Protein AF-A0A0J8CBH6-F1 (afdb_monomer)

Sequence (92 aa):
MTADAHRITAVDTHLSMSDHLALSGTTDDRVIEYVDHLHEHFAAPVEIRDGHYAAPLTPGFSATVHAGSVGSLRCPDGAFRAADLAGVEDAV

Secondary structure (DSSP, 8-state):
----------HHHHHHHHHIIIII---TT-------SSGGGBSS---EETTEEPPP-SSS-S--B-HHHHHHH-TTT-HHHHHHHHHHHTT-

Mean predicted aligned error: 6.97 Å

Organism: Streptomyces viridochromogenes (NCBI:txid1938)

pLDDT: mean 84.49, std 16.75, range [31.67, 98.06]

InterPro domains:
  IPR036849 Enolase-like, C-terminal domain superfamily [G3DSA:3.20.20.120] (3-83)
  IPR036849 Enolase-like, C-terminal domain superfamily [SSF51604] (14-78)
  IPR046945 L-rhamnonate dehydratase-like [PTHR13794] (17-80)

Structure (mmCIF, N/CA/C/O backbone):
data_AF-A0A0J8CBH6-F1
#
_entry.id   AF-A0A0J8CBH6-F1
#
loop_
_atom_site.group_PDB
_atom_site.id
_atom_site.type_symbol
_atom_site.label_atom_id
_atom_site.label_alt_id
_atom_site.label_comp_id
_atom_site.label_asym_id
_atom_site.label_entity_id
_atom_site.label_seq_id
_atom_site.pdbx_PDB_ins_code
_atom_site.Cartn_x
_atom_site.Cartn_y
_atom_site.Cartn_z
_atom_site.occupancy
_atom_site.B_iso_or_equiv
_atom_site.auth_seq_id
_atom_site.auth_comp_id
_atom_site.auth_asym_id
_atom_site.auth_atom_id
_atom_site.pdbx_PDB_model_num
ATOM 1 N N . MET A 1 1 ? -14.353 -19.191 -9.002 1.00 34.16 1 MET A N 1
ATOM 2 C CA . MET A 1 1 ? -14.589 -17.829 -8.489 1.00 34.16 1 MET A CA 1
ATOM 3 C C . MET A 1 1 ? -13.314 -17.406 -7.782 1.00 34.16 1 MET A C 1
ATOM 5 O O . MET A 1 1 ? -13.148 -17.669 -6.602 1.00 34.16 1 MET A O 1
ATOM 9 N N . THR A 1 2 ? -12.333 -16.949 -8.555 1.00 31.67 2 THR A N 1
ATOM 10 C CA . THR A 1 2 ? -11.035 -16.482 -8.056 1.00 31.67 2 THR A CA 1
ATOM 11 C C . THR A 1 2 ? -11.251 -15.102 -7.458 1.00 31.67 2 THR A C 1
ATOM 13 O O . THR A 1 2 ? -11.698 -14.210 -8.170 1.00 31.67 2 THR A O 1
ATOM 16 N N . ALA A 1 3 ? -11.028 -14.960 -6.151 1.00 35.66 3 ALA A N 1
ATOM 17 C CA . ALA A 1 3 ? -11.060 -13.667 -5.487 1.00 35.66 3 ALA A CA 1
ATOM 18 C C . ALA A 1 3 ? -9.984 -12.784 -6.125 1.00 35.66 3 ALA A C 1
ATOM 20 O O . ALA A 1 3 ? -8.796 -13.107 -6.056 1.00 35.66 3 ALA A O 1
ATOM 21 N N . ASP A 1 4 ? -10.421 -11.725 -6.797 1.00 37.00 4 ASP A N 1
ATOM 22 C CA . ASP A 1 4 ? -9.540 -10.674 -7.273 1.00 37.00 4 ASP A CA 1
ATOM 23 C C . ASP A 1 4 ? -9.135 -9.871 -6.035 1.00 37.00 4 ASP A C 1
ATOM 25 O O . ASP A 1 4 ?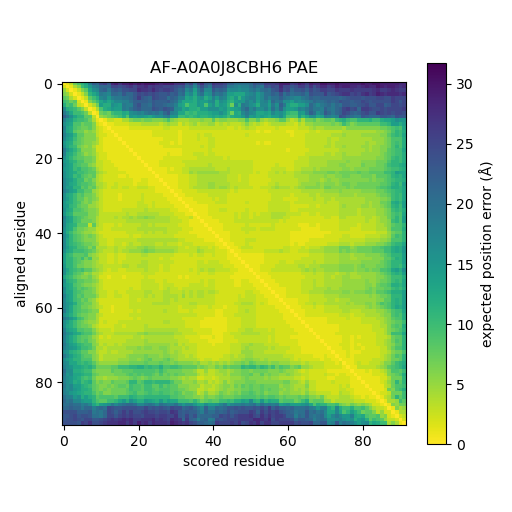 -9.886 -9.052 -5.505 1.00 37.00 4 ASP A O 1
ATOM 29 N N . ALA A 1 5 ? -8.007 -10.262 -5.444 1.00 44.16 5 ALA A N 1
ATOM 30 C CA . ALA A 1 5 ? -7.437 -9.563 -4.310 1.00 44.16 5 ALA A CA 1
ATOM 31 C C . ALA A 1 5 ? -6.851 -8.255 -4.841 1.00 44.16 5 ALA A C 1
ATOM 33 O O . ALA A 1 5 ? -5.686 -8.205 -5.236 1.00 44.16 5 ALA A O 1
ATOM 34 N N . HIS A 1 6 ? -7.688 -7.222 -4.870 1.00 47.38 6 HIS A N 1
ATOM 35 C CA . HIS A 1 6 ? -7.288 -5.852 -5.145 1.00 47.38 6 HIS A CA 1
ATOM 36 C C . HIS A 1 6 ? -6.279 -5.429 -4.067 1.00 47.38 6 HIS A C 1
ATOM 38 O O . HIS A 1 6 ? -6.586 -5.321 -2.876 1.00 47.38 6 HIS A O 1
ATOM 44 N N . ARG A 1 7 ? -5.023 -5.324 -4.486 1.00 49.75 7 ARG A N 1
ATOM 45 C CA . ARG A 1 7 ? -3.820 -5.183 -3.657 1.00 49.75 7 ARG A CA 1
ATOM 46 C C . ARG A 1 7 ? -3.408 -3.720 -3.680 1.00 49.75 7 ARG A C 1
ATOM 48 O O . ARG A 1 7 ? -3.341 -3.244 -4.784 1.00 49.75 7 ARG A O 1
ATOM 55 N N . ILE A 1 8 ? -3.118 -3.041 -2.557 1.00 53.38 8 ILE A N 1
ATOM 56 C CA . ILE A 1 8 ? -2.657 -1.613 -2.479 1.00 53.38 8 ILE A CA 1
ATOM 57 C C . ILE A 1 8 ? -1.241 -1.476 -1.885 1.00 53.38 8 ILE A C 1
ATOM 59 O O . ILE A 1 8 ? -0.711 -2.398 -1.276 1.00 53.38 8 ILE A O 1
ATOM 63 N N . THR A 1 9 ? -0.661 -0.283 -1.946 1.00 51.19 9 THR A N 1
ATOM 64 C CA . THR A 1 9 ? 0.418 0.249 -1.095 1.00 51.19 9 THR A CA 1
ATOM 65 C C . THR A 1 9 ? -0.063 0.508 0.350 1.00 51.19 9 THR A C 1
ATOM 67 O O . THR A 1 9 ? -1.144 1.051 0.544 1.00 51.19 9 THR A O 1
ATOM 70 N N . ALA A 1 10 ? 0.720 0.127 1.374 1.00 64.44 10 ALA A N 1
ATOM 71 C CA . ALA A 1 10 ? 0.205 -0.095 2.743 1.00 64.44 10 ALA A CA 1
ATOM 72 C C . ALA A 1 10 ? 0.522 0.951 3.827 1.00 64.44 10 ALA A C 1
ATOM 74 O O . ALA A 1 10 ? 0.247 0.685 4.998 1.00 64.44 10 ALA A O 1
ATOM 75 N N . VAL A 1 11 ? 1.165 2.080 3.516 1.00 75.94 11 VAL A N 1
ATOM 76 C CA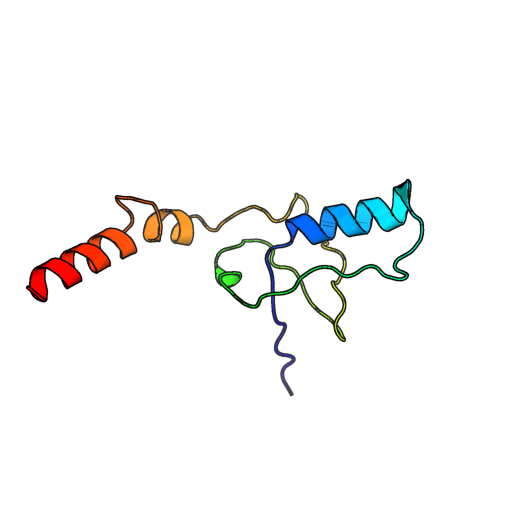 . VAL A 1 11 ? 1.746 2.934 4.576 1.00 75.94 11 VAL A CA 1
ATOM 77 C C . VAL A 1 11 ? 0.669 3.500 5.511 1.00 75.94 11 VAL A C 1
ATOM 79 O O . VAL A 1 11 ? 0.778 3.351 6.729 1.00 75.94 11 VAL A O 1
ATOM 82 N N . ASP A 1 12 ? -0.407 4.061 4.961 1.00 80.50 12 ASP A N 1
ATOM 83 C CA . ASP A 1 12 ? -1.507 4.630 5.754 1.00 80.50 12 ASP A CA 1
ATOM 84 C C . ASP A 1 12 ? -2.261 3.566 6.565 1.00 80.50 12 ASP A C 1
ATOM 86 O O . ASP A 1 12 ? -2.745 3.837 7.666 1.00 80.50 12 ASP A O 1
ATOM 90 N N . THR A 1 13 ? -2.285 2.321 6.077 1.00 89.12 13 THR A N 1
ATOM 91 C CA . THR A 1 13 ? -2.852 1.176 6.798 1.00 89.12 13 THR A CA 1
ATOM 92 C C . THR A 1 13 ? -2.143 0.944 8.131 1.00 89.12 13 THR A C 1
ATOM 94 O O . THR A 1 13 ? -2.810 0.760 9.148 1.00 89.12 13 THR A O 1
ATOM 97 N N . HIS A 1 14 ? -0.806 1.009 8.166 1.00 93.25 14 HIS A N 1
ATOM 98 C CA . HIS A 1 14 ? -0.048 0.863 9.417 1.00 93.25 14 HIS A CA 1
ATOM 99 C C . HIS A 1 14 ? -0.357 1.990 10.409 1.00 93.25 14 HIS A C 1
ATOM 101 O O . HIS A 1 14 ? -0.501 1.733 11.605 1.00 93.25 14 HIS A O 1
ATOM 107 N N . LEU A 1 15 ? -0.492 3.229 9.926 1.00 93.69 15 LEU A N 1
ATOM 108 C CA . LEU A 1 15 ? -0.805 4.381 10.777 1.00 93.69 15 LEU A CA 1
ATOM 109 C C . LEU A 1 15 ? -2.212 4.282 11.369 1.00 93.69 15 LEU A C 1
ATOM 111 O O . LEU A 1 15 ? -2.382 4.482 12.570 1.00 93.69 15 LEU A O 1
ATOM 115 N N . SER A 1 16 ? -3.205 3.915 10.560 1.00 94.00 16 SER A N 1
ATOM 116 C CA . SER A 1 16 ? -4.578 3.734 11.035 1.00 94.00 16 SER A CA 1
ATOM 117 C C . SER A 1 16 ? -4.701 2.566 12.021 1.00 94.00 16 SER A C 1
ATOM 119 O O . SER A 1 16 ? -5.360 2.699 13.052 1.00 94.00 16 SER A O 1
ATOM 121 N N . MET A 1 17 ? -4.010 1.448 11.774 1.00 94.56 17 MET A N 1
ATOM 122 C CA . MET A 1 17 ? -3.971 0.326 12.720 1.00 94.56 17 MET A CA 1
ATOM 123 C C . MET A 1 17 ? -3.281 0.711 14.033 1.00 94.56 17 MET A C 1
ATOM 125 O O . MET A 1 17 ? -3.757 0.338 15.105 1.00 94.56 17 MET A O 1
ATOM 129 N N . SER A 1 18 ? -2.198 1.494 13.976 1.00 95.62 18 SER A N 1
ATOM 130 C CA . SER A 1 18 ? -1.543 2.020 15.178 1.00 95.62 18 SER A CA 1
ATOM 131 C C . SER A 1 18 ? -2.445 2.987 15.950 1.00 95.62 18 SER A C 1
ATOM 133 O O . SER A 1 18 ? -2.468 2.925 17.178 1.00 95.62 18 SER A O 1
ATOM 135 N N . ASP A 1 19 ? -3.180 3.866 15.262 1.00 97.06 19 ASP A N 1
ATOM 136 C CA . ASP A 1 19 ? -4.166 4.757 15.884 1.00 97.06 19 ASP A CA 1
ATOM 137 C C . ASP A 1 19 ? -5.233 3.946 16.619 1.00 97.06 19 ASP A C 1
ATOM 139 O O . ASP A 1 19 ? -5.434 4.146 17.815 1.00 97.06 19 ASP A O 1
ATOM 143 N N . HIS A 1 20 ? -5.844 2.969 15.948 1.00 96.44 20 HIS A N 1
ATOM 144 C CA . HIS A 1 20 ? -6.874 2.131 16.551 1.00 96.44 20 HIS A CA 1
ATOM 145 C C . HIS A 1 20 ? -6.362 1.368 17.782 1.00 96.44 20 HIS A C 1
ATOM 147 O O . HIS A 1 20 ? -7.027 1.350 18.813 1.00 96.44 20 HIS A O 1
ATOM 153 N N . LEU A 1 21 ? -5.174 0.762 17.705 1.00 97.31 21 LEU A N 1
ATOM 154 C CA . LEU A 1 21 ? -4.656 -0.095 18.776 1.00 97.31 21 LEU A CA 1
ATOM 155 C C . LEU A 1 21 ? -4.095 0.674 19.978 1.00 97.31 21 LEU A C 1
ATOM 157 O O . LEU A 1 21 ? -4.183 0.178 21.100 1.00 97.31 21 LEU A O 1
ATOM 161 N N . ALA A 1 22 ? -3.475 1.836 19.757 1.00 98.06 22 ALA A N 1
ATOM 162 C CA . ALA A 1 22 ? -2.678 2.509 20.785 1.00 98.06 22 ALA A CA 1
ATOM 163 C C . ALA A 1 22 ? -3.159 3.919 21.150 1.00 98.06 22 ALA A C 1
ATOM 165 O O . ALA A 1 22 ? -2.700 4.453 22.160 1.00 98.06 22 ALA A O 1
ATOM 166 N N . LEU A 1 23 ? -4.042 4.533 20.354 1.00 97.75 23 LEU A N 1
ATOM 167 C CA . LEU A 1 23 ? -4.458 5.925 20.542 1.00 97.75 23 LEU A CA 1
ATOM 168 C C . LEU A 1 23 ? -5.976 6.067 20.682 1.00 97.75 23 LEU A C 1
ATOM 170 O O . LEU A 1 23 ? -6.462 6.403 21.759 1.00 97.75 23 LEU A O 1
ATOM 174 N N . SER A 1 24 ? -6.723 5.849 19.599 1.00 97.88 24 SER A N 1
ATOM 175 C CA . SER A 1 24 ? -8.150 6.161 19.518 1.00 97.88 24 SER A CA 1
ATOM 176 C C . SER A 1 24 ? -9.051 5.036 20.022 1.00 97.88 24 SER A C 1
ATOM 178 O O . SER A 1 24 ? -10.121 5.319 20.559 1.00 97.88 24 SER A O 1
ATOM 180 N N . GLY A 1 25 ? -8.658 3.768 19.856 1.00 97.81 25 GLY A N 1
ATOM 181 C CA . GLY A 1 25 ? -9.482 2.620 20.252 1.00 97.81 25 GLY A CA 1
ATOM 182 C C . GLY A 1 25 ? -10.726 2.386 19.387 1.00 97.81 25 GLY A C 1
ATOM 183 O O . GLY A 1 25 ? -11.524 1.512 19.716 1.00 97.81 25 GLY A O 1
ATOM 184 N N . THR A 1 26 ? -10.935 3.142 18.302 1.00 96.69 26 THR A N 1
ATOM 185 C CA . THR A 1 26 ? -12.155 3.054 17.478 1.00 96.69 26 THR A CA 1
ATOM 186 C C . THR A 1 26 ? -11.871 3.215 15.983 1.00 96.69 26 THR A C 1
ATOM 188 O O . THR A 1 26 ? -10.841 3.757 15.589 1.00 96.69 26 THR A O 1
ATOM 191 N N . THR A 1 27 ? -12.787 2.712 15.157 1.00 94.94 27 THR A N 1
ATOM 192 C CA . THR A 1 27 ? -12.847 2.956 13.705 1.00 94.94 27 THR A CA 1
ATOM 193 C C . THR A 1 27 ? -14.101 3.743 13.302 1.00 94.94 27 THR A C 1
ATOM 195 O O . THR A 1 27 ? -14.316 3.986 12.119 1.00 94.94 27 THR A O 1
ATOM 198 N N . ASP A 1 28 ? -14.915 4.169 14.275 1.00 97.25 28 ASP A N 1
ATOM 199 C CA . ASP A 1 28 ? -16.135 4.940 14.030 1.00 97.25 28 ASP A CA 1
ATOM 200 C C . ASP A 1 28 ? -15.802 6.279 13.362 1.00 97.25 28 ASP A C 1
ATOM 202 O O . ASP A 1 28 ? -14.864 6.972 13.770 1.00 97.25 28 ASP A O 1
ATOM 206 N N . ASP A 1 29 ? -16.569 6.625 12.325 1.00 96.38 29 ASP A N 1
ATOM 207 C CA . ASP A 1 29 ? -16.394 7.826 11.495 1.00 96.38 29 ASP A CA 1
ATOM 208 C C . ASP A 1 29 ? -14.972 7.993 10.915 1.00 96.38 29 ASP A C 1
ATOM 210 O O . ASP A 1 29 ? -14.501 9.109 10.676 1.00 96.38 29 ASP A O 1
ATOM 214 N N . ARG A 1 30 ? -14.267 6.878 10.674 1.00 93.88 30 ARG A N 1
ATOM 215 C CA . ARG A 1 30 ? -12.907 6.843 10.113 1.00 93.88 30 ARG A CA 1
ATOM 216 C C . ARG A 1 30 ? -12.846 5.914 8.911 1.00 93.88 30 AR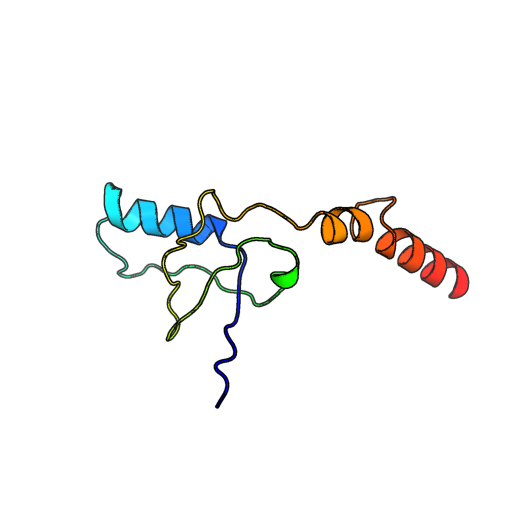G A C 1
ATOM 218 O O . ARG A 1 30 ? -13.342 4.793 8.945 1.00 93.88 30 ARG A O 1
ATOM 225 N N . VAL A 1 31 ? -12.181 6.370 7.857 1.00 92.44 31 VAL A N 1
ATOM 226 C CA . VAL A 1 31 ? -11.955 5.594 6.634 1.00 92.44 31 VAL A CA 1
ATOM 227 C C . VAL A 1 31 ? -10.523 5.789 6.154 1.00 92.44 31 VAL A C 1
ATOM 229 O O . VAL A 1 31 ? -9.940 6.856 6.344 1.00 92.44 31 VAL A O 1
ATOM 232 N N . ILE A 1 32 ? -9.964 4.752 5.537 1.00 91.56 32 ILE A N 1
ATOM 233 C CA . ILE A 1 32 ? -8.681 4.813 4.832 1.00 91.56 32 ILE A CA 1
ATOM 234 C C . ILE A 1 32 ? -9.003 4.865 3.338 1.00 91.56 32 ILE A C 1
ATOM 236 O O . ILE A 1 32 ? -9.840 4.097 2.864 1.00 91.56 32 ILE A O 1
ATOM 240 N N . GLU A 1 33 ? -8.364 5.776 2.610 1.00 89.44 33 GLU A N 1
ATOM 241 C CA . GLU A 1 33 ? -8.541 5.904 1.164 1.00 89.44 33 GLU A CA 1
ATOM 242 C C . GLU A 1 33 ? -7.948 4.704 0.411 1.00 89.44 33 GLU A C 1
ATOM 244 O O . GLU A 1 33 ? -6.828 4.277 0.687 1.00 89.44 33 GLU A O 1
ATOM 249 N N . TYR A 1 34 ? -8.695 4.215 -0.584 1.00 87.81 34 TYR A N 1
ATOM 250 C CA . TYR A 1 34 ? -8.318 3.118 -1.472 1.00 87.81 34 TYR A CA 1
ATOM 251 C C . TYR A 1 34 ? -8.296 3.604 -2.929 1.00 87.81 34 TYR A C 1
ATOM 253 O O . TYR A 1 34 ? -9.277 4.180 -3.401 1.00 87.81 34 TYR A O 1
ATOM 261 N N . VAL A 1 35 ? -7.228 3.294 -3.671 1.00 87.25 35 VAL A N 1
ATOM 262 C CA . VAL A 1 35 ? -7.115 3.508 -5.127 1.00 87.25 35 VAL A CA 1
ATOM 263 C C . VAL A 1 35 ? -6.357 2.326 -5.728 1.00 87.25 35 VAL A C 1
ATOM 265 O O . VAL A 1 35 ? -5.278 2.063 -5.228 1.00 87.25 35 VAL A O 1
ATOM 268 N N . ASP A 1 36 ? -6.873 1.663 -6.779 1.00 88.38 36 ASP A N 1
ATOM 269 C CA . ASP A 1 36 ? -6.288 0.443 -7.398 1.00 88.38 36 ASP A CA 1
ATOM 270 C C . ASP A 1 36 ? -5.240 0.763 -8.487 1.00 88.38 36 ASP A C 1
ATOM 272 O O . ASP A 1 36 ? -5.483 0.569 -9.678 1.00 88.38 36 ASP A O 1
ATOM 276 N N . HIS A 1 37 ? -4.115 1.378 -8.117 1.00 86.50 37 HIS A N 1
ATOM 277 C CA . HIS A 1 37 ? -3.059 1.774 -9.059 1.00 86.50 37 HIS A CA 1
ATOM 278 C C . HIS A 1 37 ? -1.644 1.489 -8.522 1.00 86.50 37 HIS A C 1
ATOM 280 O O . HIS A 1 37 ? -1.293 1.901 -7.418 1.00 86.50 37 HIS A O 1
ATOM 286 N N . LEU A 1 38 ? -0.777 0.914 -9.372 1.00 90.44 38 LEU A N 1
ATOM 287 C CA . LEU A 1 38 ? 0.687 0.782 -9.190 1.00 90.44 38 LEU A CA 1
ATOM 288 C C . LEU A 1 38 ? 1.157 -0.200 -8.105 1.00 90.44 38 LEU A C 1
ATOM 290 O O . LEU A 1 38 ? 2.335 -0.230 -7.733 1.00 90.44 38 LEU A O 1
ATOM 294 N N . HIS A 1 39 ? 0.260 -1.012 -7.576 1.00 87.62 39 HIS A N 1
ATOM 295 C CA . HIS A 1 39 ? 0.532 -1.903 -6.450 1.00 87.62 39 HIS A CA 1
ATOM 296 C C . HIS A 1 39 ? 1.403 -3.093 -6.813 1.00 87.62 39 HIS A C 1
ATOM 298 O O . HIS A 1 39 ? 2.141 -3.605 -5.970 1.00 87.62 39 HIS A O 1
ATOM 304 N N . GLU A 1 40 ? 1.387 -3.477 -8.085 1.00 89.88 40 GLU A N 1
ATOM 305 C CA . GLU A 1 40 ? 2.281 -4.459 -8.682 1.00 89.88 40 GLU A CA 1
ATOM 306 C C . GLU A 1 40 ? 3.763 -4.088 -8.537 1.00 89.88 40 GLU A C 1
ATOM 308 O O . GLU A 1 40 ? 4.632 -4.940 -8.709 1.00 89.88 40 GLU A O 1
ATOM 313 N N . HIS A 1 41 ? 4.077 -2.832 -8.203 1.00 92.56 41 HIS A N 1
ATOM 314 C CA . HIS A 1 41 ? 5.446 -2.378 -8.010 1.00 92.56 41 HIS A CA 1
ATOM 315 C C . HIS A 1 41 ? 5.960 -2.534 -6.572 1.00 92.56 41 HIS A C 1
ATOM 317 O O . HIS A 1 41 ? 7.157 -2.325 -6.362 1.00 92.56 41 HIS A O 1
ATOM 323 N N . PHE A 1 42 ? 5.128 -2.928 -5.602 1.00 92.12 42 PHE A N 1
ATOM 324 C CA . PHE A 1 42 ? 5.513 -3.070 -4.193 1.00 92.12 42 PHE A CA 1
ATOM 325 C C . PHE A 1 42 ? 5.696 -4.531 -3.775 1.00 92.12 42 PHE A C 1
ATOM 327 O O . PHE A 1 42 ? 4.904 -5.404 -4.113 1.00 92.12 42 PHE A O 1
ATOM 334 N N . ALA A 1 43 ? 6.716 -4.789 -2.953 1.00 92.50 43 ALA A N 1
ATOM 335 C CA . ALA A 1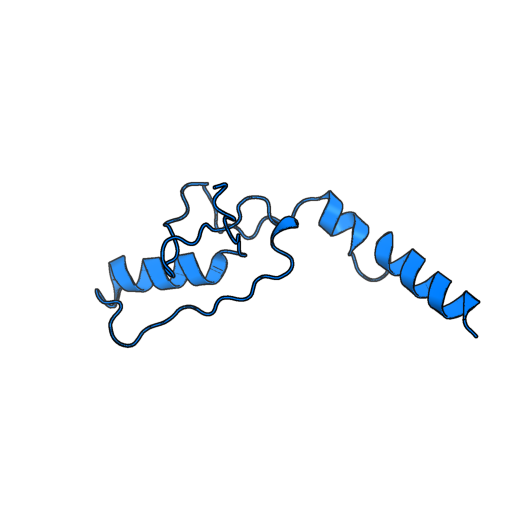 43 ? 7.080 -6.140 -2.523 1.00 92.50 43 ALA A CA 1
ATOM 336 C C . ALA A 1 43 ? 6.104 -6.776 -1.519 1.00 92.50 43 ALA A C 1
ATOM 338 O O . ALA A 1 43 ? 6.096 -7.995 -1.361 1.00 92.50 43 ALA A O 1
ATOM 339 N N . ALA A 1 44 ? 5.311 -5.961 -0.824 1.00 90.31 44 ALA A N 1
ATOM 340 C CA . ALA A 1 44 ? 4.345 -6.407 0.175 1.00 90.31 44 ALA A CA 1
ATOM 341 C C . ALA A 1 44 ? 3.052 -5.586 0.054 1.00 90.31 44 ALA A C 1
ATOM 343 O O . ALA A 1 44 ? 2.823 -4.685 0.867 1.00 90.31 44 ALA A O 1
ATOM 344 N N . PRO A 1 45 ? 2.231 -5.849 -0.976 1.00 85.50 45 PRO A N 1
ATOM 345 C CA . PRO A 1 45 ? 0.968 -5.152 -1.136 1.00 85.50 45 PRO A CA 1
ATOM 346 C C . PRO A 1 45 ? -0.031 -5.556 -0.042 1.00 85.50 45 PRO A C 1
ATOM 348 O O . PRO A 1 45 ? 0.044 -6.659 0.504 1.00 85.50 45 PRO A O 1
ATOM 351 N N . VAL A 1 46 ? -0.981 -4.676 0.267 1.00 82.31 46 VAL A N 1
ATOM 352 C CA . VAL A 1 46 ? -2.091 -4.976 1.183 1.00 82.31 46 VAL A CA 1
ATOM 353 C C . VAL A 1 46 ? -3.075 -5.948 0.561 1.00 82.31 46 VAL A C 1
ATOM 355 O O . VAL A 1 46 ? -3.098 -6.165 -0.647 1.00 82.31 46 VAL A O 1
ATOM 358 N N . GLU A 1 47 ? -3.948 -6.471 1.405 1.00 86.81 47 GLU A N 1
ATOM 359 C CA . GLU A 1 47 ? -5.101 -7.255 1.009 1.00 86.81 47 GLU A CA 1
ATOM 360 C C . GLU A 1 47 ? -6.365 -6.563 1.521 1.00 86.81 47 GLU A C 1
ATOM 362 O O . GLU A 1 47 ? -6.428 -6.173 2.690 1.00 86.81 47 GLU A O 1
ATOM 367 N N . ILE A 1 48 ? -7.365 -6.420 0.650 1.00 88.56 48 ILE A N 1
ATOM 368 C CA . ILE A 1 48 ? -8.704 -5.965 1.026 1.00 88.56 48 ILE A CA 1
ATOM 369 C C . ILE A 1 48 ? -9.644 -7.165 1.119 1.00 88.56 48 ILE A C 1
ATOM 371 O O . ILE A 1 48 ? -9.685 -8.005 0.220 1.00 88.56 48 ILE A O 1
ATOM 375 N N . ARG A 1 49 ? -10.424 -7.230 2.199 1.00 89.75 49 ARG A N 1
ATOM 376 C CA . ARG A 1 49 ? -11.490 -8.216 2.412 1.00 89.75 49 ARG A CA 1
ATOM 377 C C . ARG A 1 49 ? -12.759 -7.486 2.818 1.00 89.75 49 ARG A C 1
ATOM 379 O O . ARG A 1 49 ? -12.737 -6.733 3.785 1.00 89.75 49 ARG A O 1
ATOM 386 N N . ASP A 1 50 ? -13.835 -7.677 2.059 1.00 91.75 50 ASP A N 1
ATOM 387 C CA . ASP A 1 50 ? -15.152 -7.084 2.332 1.00 91.75 50 ASP A CA 1
ATOM 388 C C . ASP A 1 50 ? -15.116 -5.557 2.565 1.00 91.75 50 ASP A C 1
ATOM 390 O O . ASP A 1 50 ? -15.831 -5.024 3.405 1.00 91.75 50 ASP A O 1
ATOM 394 N N . GLY A 1 51 ? -14.254 -4.842 1.832 1.00 88.69 51 GLY A N 1
ATOM 395 C CA . GLY A 1 51 ? -14.080 -3.390 1.969 1.00 88.69 51 GLY A CA 1
ATOM 396 C C . GLY A 1 51 ? -13.159 -2.943 3.113 1.00 88.69 51 GLY A C 1
ATOM 397 O O . GLY A 1 51 ? -13.008 -1.744 3.330 1.00 88.69 51 GLY A O 1
ATOM 398 N N . HIS A 1 52 ? -12.506 -3.873 3.815 1.00 89.62 52 HIS A N 1
ATOM 399 C CA . HIS A 1 52 ? -11.584 -3.586 4.914 1.00 89.62 52 HIS A CA 1
ATOM 400 C C . HIS A 1 52 ? -10.150 -4.013 4.599 1.00 89.62 52 HIS A C 1
ATOM 402 O O . HIS A 1 52 ? -9.911 -5.053 3.984 1.00 89.62 52 HIS A O 1
ATOM 408 N N . TYR A 1 53 ? -9.182 -3.244 5.095 1.00 91.62 53 TYR A N 1
ATOM 409 C CA . TYR A 1 53 ? -7.772 -3.617 5.050 1.00 91.62 53 TYR A CA 1
ATOM 410 C C . TYR A 1 53 ? -7.477 -4.762 6.017 1.00 91.62 53 TYR A C 1
ATOM 412 O O . TYR A 1 53 ? -7.721 -4.651 7.220 1.00 91.62 53 TYR A O 1
ATOM 420 N N . ALA A 1 54 ? -6.888 -5.842 5.509 1.00 91.44 54 ALA A N 1
ATOM 421 C CA . ALA A 1 54 ? -6.309 -6.878 6.349 1.00 91.44 54 ALA A CA 1
ATOM 422 C C . ALA A 1 54 ? -4.975 -6.400 6.948 1.00 91.44 54 ALA A C 1
ATOM 424 O O . ALA A 1 54 ? -4.188 -5.719 6.287 1.00 91.44 54 ALA A O 1
ATOM 425 N N . ALA A 1 55 ? -4.707 -6.785 8.198 1.00 90.69 55 ALA A N 1
ATOM 426 C CA . ALA A 1 55 ? -3.455 -6.457 8.876 1.00 90.69 55 ALA A CA 1
ATOM 427 C C . ALA A 1 55 ? -2.239 -7.030 8.119 1.00 90.69 55 ALA A C 1
ATOM 429 O O . ALA A 1 55 ? -2.204 -8.241 7.871 1.00 90.69 55 ALA A O 1
ATOM 430 N N . PRO A 1 56 ? -1.233 -6.203 7.768 1.00 89.56 56 PRO A N 1
ATOM 431 C CA . PRO A 1 56 ? -0.006 -6.689 7.151 1.00 89.56 56 PRO A CA 1
ATOM 432 C C . PRO A 1 56 ? 0.731 -7.667 8.072 1.00 89.56 56 PRO A C 1
ATOM 434 O O . PRO A 1 56 ? 0.908 -7.402 9.259 1.00 89.56 56 PRO A O 1
ATOM 437 N N . LEU A 1 57 ? 1.194 -8.788 7.515 1.00 90.25 57 LEU A N 1
ATOM 438 C CA . LEU A 1 57 ? 1.970 -9.798 8.252 1.00 90.25 57 LEU A CA 1
ATOM 439 C C . LEU A 1 57 ? 3.458 -9.799 7.880 1.00 90.25 57 LEU A C 1
ATOM 441 O O . LEU A 1 57 ? 4.292 -10.281 8.645 1.00 90.25 57 LEU A O 1
ATOM 445 N N . THR A 1 58 ? 3.801 -9.270 6.705 1.00 91.19 58 THR A N 1
ATOM 446 C CA . THR A 1 58 ? 5.193 -9.140 6.268 1.00 91.19 58 THR A CA 1
ATOM 447 C C . THR A 1 58 ? 5.888 -8.047 7.083 1.00 91.19 58 THR A C 1
ATOM 449 O O . THR A 1 58 ? 5.363 -6.935 7.154 1.00 91.19 58 THR A O 1
ATOM 452 N N . PRO A 1 59 ? 7.072 -8.312 7.669 1.00 93.00 59 PRO A N 1
ATOM 453 C CA . PRO A 1 59 ? 7.817 -7.300 8.407 1.00 93.00 59 PRO A CA 1
ATOM 454 C C . PRO A 1 59 ? 8.151 -6.061 7.569 1.00 93.00 59 PRO A C 1
ATOM 456 O O . PRO A 1 59 ? 8.471 -6.159 6.384 1.00 93.00 59 PRO A O 1
ATOM 459 N N . GLY A 1 60 ? 8.164 -4.902 8.227 1.00 90.81 60 GLY A N 1
ATOM 460 C CA . GLY A 1 60 ? 8.477 -3.611 7.618 1.00 90.81 60 GLY A CA 1
ATOM 461 C C . GLY A 1 60 ? 7.242 -2.731 7.450 1.00 90.81 60 GLY A C 1
ATOM 462 O O . GLY A 1 60 ? 6.197 -2.976 8.042 1.00 90.81 60 GLY A O 1
ATOM 463 N N . PHE A 1 61 ? 7.386 -1.681 6.645 1.00 91.25 61 PHE A N 1
ATOM 464 C CA . PHE A 1 61 ? 6.368 -0.639 6.468 1.00 91.25 61 PHE A CA 1
ATOM 465 C C . PHE A 1 61 ? 5.714 -0.683 5.080 1.00 91.25 61 PHE A C 1
ATOM 467 O O . PHE A 1 61 ? 5.180 0.312 4.602 1.00 91.25 61 PHE A O 1
ATOM 474 N N . SER A 1 62 ? 5.844 -1.826 4.390 1.00 91.00 62 SER A N 1
ATOM 475 C CA . SER A 1 62 ? 5.335 -2.088 3.031 1.00 91.00 62 SER A CA 1
ATOM 476 C C . SER A 1 62 ? 5.722 -1.062 1.954 1.00 91.00 62 SER A C 1
ATOM 478 O O . SER A 1 62 ? 5.131 -1.027 0.881 1.00 91.00 62 SER A O 1
ATOM 480 N N . ALA A 1 63 ? 6.739 -0.241 2.214 1.00 91.94 63 ALA A N 1
ATOM 481 C CA . ALA A 1 63 ? 7.213 0.800 1.304 1.00 91.94 63 ALA A CA 1
ATOM 482 C C . ALA A 1 63 ? 8.280 0.299 0.311 1.00 91.94 63 ALA A C 1
ATOM 484 O O . ALA A 1 63 ? 8.792 1.066 -0.502 1.00 91.94 63 ALA A O 1
ATOM 485 N N . THR A 1 64 ? 8.664 -0.977 0.385 1.00 93.94 64 THR A N 1
ATOM 486 C CA . THR A 1 64 ? 9.694 -1.541 -0.489 1.00 93.94 64 THR A CA 1
ATOM 487 C C . THR A 1 64 ? 9.160 -1.706 -1.909 1.00 93.94 64 THR A C 1
ATOM 489 O O . THR A 1 64 ? 8.281 -2.529 -2.157 1.00 93.94 64 THR A O 1
ATOM 492 N N . VAL A 1 65 ? 9.743 -0.958 -2.844 1.00 93.44 65 VAL A N 1
ATOM 493 C CA . VAL A 1 65 ? 9.467 -1.051 -4.282 1.00 93.44 65 VAL A CA 1
ATOM 494 C C . VAL A 1 65 ? 10.385 -2.097 -4.922 1.00 93.44 65 VAL A C 1
ATOM 496 O O . VAL A 1 65 ? 11.565 -2.198 -4.579 1.00 93.44 65 VAL A O 1
ATOM 499 N N . HIS A 1 66 ? 9.867 -2.878 -5.868 1.00 94.94 66 HIS A N 1
ATOM 500 C CA . HIS A 1 66 ? 10.660 -3.827 -6.644 1.00 94.94 66 HIS A CA 1
ATOM 501 C C . HIS A 1 66 ? 11.763 -3.118 -7.440 1.00 94.94 66 HIS A C 1
ATOM 503 O O . HIS A 1 66 ? 11.516 -2.131 -8.134 1.00 94.94 66 HIS A O 1
ATOM 509 N N . ALA A 1 67 ? 12.978 -3.673 -7.416 1.00 96.25 67 ALA A N 1
ATOM 510 C CA . ALA A 1 67 ? 14.132 -3.093 -8.108 1.00 96.25 67 ALA A CA 1
ATOM 511 C C . ALA A 1 67 ? 13.910 -2.924 -9.624 1.00 96.25 67 ALA A C 1
ATOM 513 O O . ALA A 1 67 ? 14.365 -1.940 -10.199 1.00 96.25 67 ALA A O 1
ATOM 514 N N . GLY A 1 68 ? 13.172 -3.842 -10.264 1.00 96.06 68 GLY A N 1
ATOM 515 C CA . GLY A 1 68 ? 12.809 -3.730 -11.681 1.00 96.06 68 GLY A CA 1
ATOM 516 C C . GLY A 1 68 ? 11.918 -2.518 -11.972 1.00 96.06 68 GLY A C 1
ATOM 517 O O . GLY A 1 68 ? 12.174 -1.783 -12.923 1.00 96.06 68 GLY A O 1
ATOM 518 N N . SER A 1 69 ? 10.932 -2.259 -11.108 1.00 96.06 69 SER A N 1
ATOM 519 C CA . SER A 1 69 ? 10.079 -1.068 -11.188 1.00 96.06 69 SER A CA 1
ATOM 520 C C . SER A 1 69 ? 10.900 0.205 -11.022 1.00 96.06 69 SER A C 1
ATOM 522 O O . SER A 1 69 ? 10.763 1.126 -11.822 1.00 96.06 69 SER A O 1
ATOM 524 N N . VAL A 1 70 ? 11.804 0.230 -10.031 1.00 95.44 70 VAL A N 1
ATOM 525 C CA . VAL A 1 70 ? 12.723 1.358 -9.826 1.00 95.44 70 VAL A CA 1
ATOM 526 C C . VAL A 1 70 ? 13.556 1.592 -11.082 1.00 95.44 70 VAL A C 1
ATOM 528 O O . VAL A 1 70 ? 13.567 2.706 -11.582 1.00 95.44 70 VAL A O 1
ATOM 531 N N . GLY A 1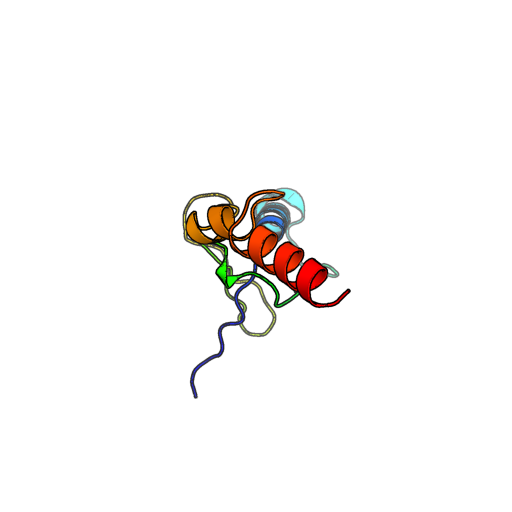 71 ? 14.205 0.565 -11.631 1.00 95.88 71 GLY A N 1
ATOM 532 C CA . GLY A 1 71 ? 15.044 0.708 -12.823 1.00 95.88 71 GLY A CA 1
ATOM 533 C C . GLY A 1 71 ? 14.278 1.174 -14.066 1.00 95.88 71 GLY A C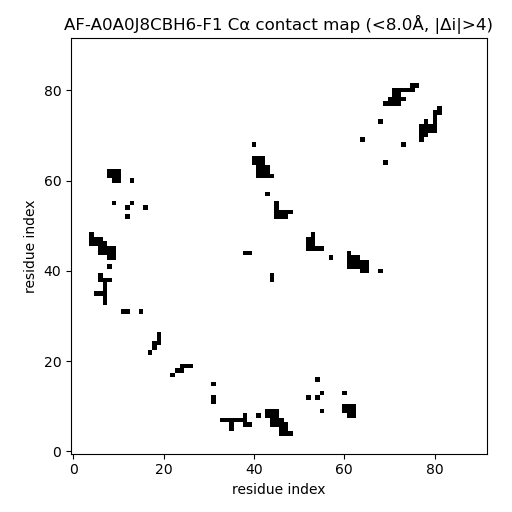 1
ATOM 534 O O . GLY A 1 71 ? 14.782 1.999 -14.821 1.00 95.88 71 GLY A O 1
ATOM 535 N N . SER A 1 72 ? 13.056 0.681 -14.276 1.00 95.88 72 SER A N 1
ATOM 536 C CA . 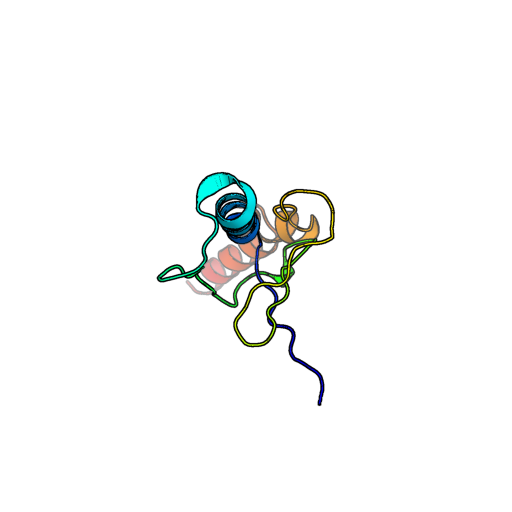SER A 1 72 ? 12.255 1.029 -15.456 1.00 95.88 72 SER A CA 1
ATOM 537 C C . SER A 1 72 ? 11.650 2.434 -15.374 1.00 95.88 72 SER A C 1
ATOM 539 O O . SER A 1 72 ? 11.701 3.186 -16.346 1.00 95.88 72 SER A O 1
ATOM 541 N N . LEU A 1 73 ? 11.102 2.807 -14.213 1.00 94.31 73 LEU A N 1
ATOM 542 C CA . LEU A 1 73 ? 10.311 4.032 -14.034 1.00 94.31 73 LEU A CA 1
ATOM 543 C C . LEU A 1 73 ? 11.121 5.217 -13.492 1.00 94.31 73 LEU A C 1
ATOM 545 O O . LEU A 1 73 ? 10.575 6.317 -13.344 1.00 94.31 73 LEU A O 1
ATOM 549 N N . ARG A 1 74 ? 12.409 5.010 -13.186 1.00 95.12 74 ARG A N 1
ATOM 550 C CA . ARG A 1 74 ? 13.312 6.063 -12.710 1.00 95.12 74 ARG A CA 1
ATOM 551 C C . ARG A 1 74 ? 13.282 7.264 -13.648 1.00 95.12 74 ARG A C 1
ATOM 553 O O . ARG A 1 74 ? 13.365 7.123 -14.860 1.00 95.12 74 ARG A O 1
ATOM 560 N N . CYS A 1 75 ? 13.206 8.456 -13.073 1.00 90.56 75 CYS A N 1
ATOM 561 C CA . CYS A 1 75 ? 13.372 9.697 -13.814 1.00 90.56 75 CYS A CA 1
ATOM 562 C C . CYS A 1 75 ? 14.812 10.218 -13.646 1.00 90.56 75 CYS A C 1
ATOM 564 O O . CYS A 1 75 ? 15.309 10.197 -12.514 1.00 90.56 75 CYS A O 1
ATOM 566 N N . PRO A 1 76 ? 15.459 10.724 -14.715 1.00 91.00 76 PRO A N 1
ATOM 567 C CA . PRO A 1 76 ? 14.978 10.778 -16.105 1.00 91.00 76 PRO A CA 1
ATOM 568 C C . PRO A 1 76 ? 15.330 9.534 -16.941 1.00 91.00 76 PRO A C 1
ATOM 570 O O . PRO A 1 76 ? 14.855 9.398 -18.060 1.00 91.00 76 PRO A O 1
ATOM 573 N N . ASP A 1 77 ? 16.176 8.651 -16.418 1.00 89.00 77 ASP A N 1
ATOM 574 C CA . ASP A 1 77 ? 16.972 7.673 -17.170 1.00 89.00 77 ASP A CA 1
ATOM 575 C C . ASP A 1 77 ? 16.392 6.250 -17.219 1.00 89.00 77 ASP A C 1
ATOM 577 O O . ASP A 1 77 ? 17.014 5.345 -17.773 1.00 89.00 77 ASP A O 1
ATOM 581 N N . GLY A 1 78 ? 15.220 6.021 -16.631 1.00 93.25 78 GLY A N 1
ATOM 582 C CA . GLY A 1 78 ? 14.591 4.705 -16.608 1.00 93.25 78 GLY A CA 1
ATOM 583 C C . GLY A 1 78 ? 14.194 4.223 -18.002 1.00 93.25 78 GLY A C 1
ATOM 584 O O . GLY A 1 78 ? 13.839 5.018 -18.870 1.00 93.25 78 GLY A O 1
ATOM 585 N N . ALA A 1 79 ? 14.222 2.905 -18.216 1.00 93.06 79 ALA A N 1
ATOM 586 C CA . ALA A 1 79 ? 13.953 2.303 -19.525 1.00 93.06 79 ALA A CA 1
ATOM 587 C C . ALA A 1 79 ? 12.601 2.734 -20.125 1.00 93.06 79 ALA A C 1
ATOM 589 O O . ALA A 1 79 ? 12.526 3.026 -21.317 1.00 93.06 79 ALA A O 1
ATOM 590 N N . PHE A 1 80 ? 11.552 2.830 -19.299 1.00 92.88 80 PHE A N 1
ATOM 591 C CA . PHE A 1 80 ? 10.253 3.341 -19.737 1.00 92.88 80 PHE A CA 1
ATOM 592 C C . PHE A 1 80 ? 10.327 4.825 -20.114 1.00 92.88 80 PHE A C 1
ATOM 594 O O . PHE A 1 80 ? 9.803 5.210 -21.149 1.00 92.88 80 PHE A O 1
ATOM 601 N N . ARG A 1 81 ? 11.013 5.657 -19.316 1.00 88.00 81 ARG A N 1
ATOM 602 C CA . ARG A 1 81 ? 11.159 7.100 -19.583 1.00 88.00 81 ARG A CA 1
ATOM 603 C C . ARG A 1 81 ? 11.925 7.375 -20.871 1.00 88.00 81 ARG A C 1
ATOM 605 O O . ARG A 1 81 ? 11.517 8.234 -21.642 1.00 88.00 81 ARG A O 1
ATOM 612 N N . ALA A 1 82 ? 13.007 6.639 -21.107 1.00 88.88 82 ALA A N 1
ATOM 613 C CA . ALA A 1 82 ? 13.791 6.755 -22.329 1.00 88.88 82 ALA A CA 1
ATOM 614 C C . ALA A 1 82 ? 12.956 6.387 -23.567 1.00 88.88 82 ALA A C 1
ATOM 616 O O . ALA A 1 82 ? 12.998 7.100 -24.564 1.00 88.88 82 ALA A O 1
ATOM 617 N N . ALA A 1 83 ? 12.169 5.309 -23.485 1.00 89.19 83 ALA A N 1
ATOM 618 C CA . ALA A 1 83 ? 11.279 4.897 -24.567 1.00 89.19 83 ALA A CA 1
ATOM 619 C C . ALA A 1 83 ? 10.128 5.893 -24.801 1.00 89.19 83 ALA A C 1
ATOM 621 O O . ALA A 1 83 ? 9.809 6.190 -25.947 1.00 89.19 83 ALA A O 1
ATOM 622 N N . ASP A 1 84 ? 9.533 6.422 -23.729 1.00 89.81 84 ASP A N 1
ATOM 623 C CA . ASP A 1 84 ? 8.460 7.423 -23.786 1.00 89.81 84 ASP A CA 1
ATOM 624 C C . ASP A 1 84 ? 8.939 8.715 -24.466 1.00 89.81 84 ASP A C 1
ATOM 626 O O . ASP A 1 84 ? 8.292 9.210 -25.383 1.00 89.81 84 ASP A O 1
ATOM 630 N N . LEU A 1 85 ? 10.129 9.207 -24.101 1.00 84.94 85 LEU A N 1
ATOM 631 C CA . LEU A 1 85 ? 10.736 10.384 -24.729 1.00 84.94 85 LEU A CA 1
ATOM 632 C C . LEU A 1 85 ? 11.085 10.149 -26.205 1.00 84.94 85 LEU A C 1
ATOM 634 O O . LEU A 1 85 ? 10.765 10.998 -27.032 1.00 84.94 85 LEU A O 1
ATOM 638 N N . ALA A 1 86 ? 11.673 8.999 -26.549 1.00 82.06 86 ALA A N 1
ATOM 639 C CA . ALA A 1 86 ? 11.975 8.661 -27.942 1.00 82.06 86 ALA A CA 1
ATOM 640 C C . ALA A 1 86 ? 10.698 8.557 -28.798 1.00 82.06 86 ALA A C 1
ATOM 642 O O . ALA A 1 86 ? 10.665 9.013 -29.937 1.00 82.06 86 ALA A O 1
ATOM 643 N N . GLY A 1 87 ? 9.610 8.026 -28.230 1.00 74.81 87 GLY A N 1
ATOM 644 C CA . GLY A 1 87 ? 8.305 7.978 -28.891 1.00 74.81 87 GLY A CA 1
ATOM 645 C C . GLY A 1 87 ? 7.657 9.354 -29.094 1.00 74.81 87 GLY A C 1
ATOM 646 O O . GLY A 1 87 ? 6.853 9.513 -30.010 1.00 74.81 87 GLY A O 1
ATOM 647 N N . VAL A 1 88 ? 8.009 10.355 -28.279 1.00 66.00 88 VAL A N 1
ATOM 648 C CA . VAL A 1 88 ? 7.629 11.759 -28.508 1.00 66.00 88 VAL A CA 1
ATOM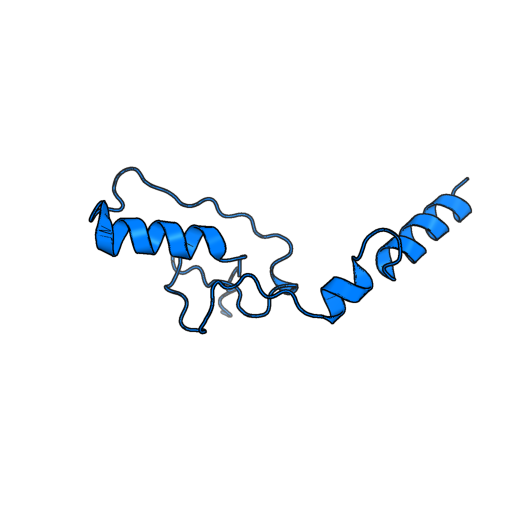 649 C C . VAL A 1 88 ? 8.462 12.371 -29.637 1.00 66.00 88 VAL A C 1
ATOM 651 O O . VAL A 1 88 ? 7.915 13.127 -30.432 1.00 66.00 88 VAL A O 1
ATOM 654 N N . GLU A 1 89 ? 9.750 12.035 -29.745 1.00 60.75 89 GLU A N 1
ATOM 655 C CA . GLU A 1 89 ? 10.624 12.513 -30.829 1.00 60.75 89 GLU A CA 1
ATOM 656 C C . GLU A 1 89 ? 10.205 11.962 -32.203 1.00 60.75 89 GLU A C 1
ATOM 658 O O . GLU A 1 89 ? 10.226 12.704 -33.181 1.00 60.75 89 GLU A O 1
ATOM 663 N N . ASP A 1 90 ? 9.745 10.709 -32.273 1.00 56.91 90 ASP A N 1
ATOM 664 C CA . ASP A 1 90 ? 9.237 10.087 -33.509 1.00 56.91 90 ASP A CA 1
ATOM 665 C C . ASP A 1 90 ? 7.851 10.614 -33.950 1.00 56.91 90 ASP A C 1
ATOM 667 O O . ASP A 1 90 ? 7.407 10.349 -35.070 1.00 56.91 90 ASP A O 1
ATOM 671 N N . ALA A 1 91 ? 7.142 11.340 -33.078 1.00 54.62 91 ALA A N 1
ATOM 672 C CA . ALA A 1 91 ? 5.798 11.865 -33.330 1.00 54.62 91 ALA A CA 1
ATOM 673 C C . ALA A 1 91 ? 5.766 13.341 -33.790 1.00 54.62 91 ALA A C 1
ATOM 675 O O . ALA A 1 91 ? 4.669 13.873 -33.998 1.00 54.62 91 ALA A O 1
ATOM 676 N N . VAL A 1 92 ? 6.926 14.000 -33.936 1.00 48.72 92 VAL A N 1
ATOM 677 C CA . VAL A 1 92 ? 7.074 15.432 -34.290 1.00 48.72 92 VAL A CA 1
ATOM 678 C C . VAL A 1 92 ? 7.631 15.630 -35.697 1.00 48.72 92 VAL A C 1
ATOM 680 O O . VAL A 1 92 ? 8.576 14.914 -36.087 1.00 48.72 92 VAL A O 1
#

Nearest PDB structures (foldseek):
  1yey-assembly5_D  TM=9.580E-01  e=9.434E-06  Xanthomonas campestris pv. campestris
  2hxu-assembly1_A-2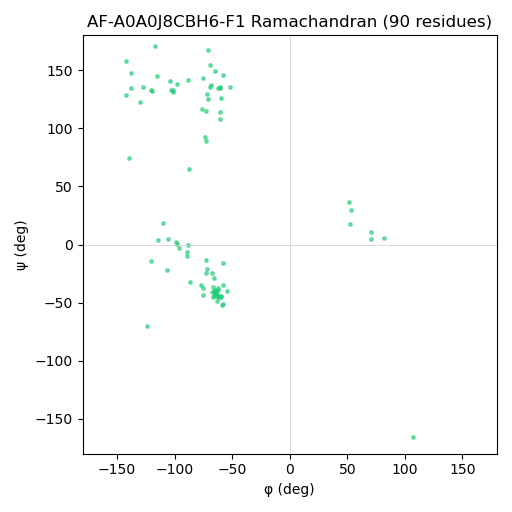  TM=9.733E-01  e=1.078E-05  Xanthomonas campestris pv. campestris
  1yey-assembly3_C  TM=9.623E-01  e=1.408E-05  Xanthomonas campestris pv. campestris
  2hne-assembly1_A  TM=9.513E-01  e=1.505E-05  Xanthomonas campestris pv. campestris
  1yey-assembly6_A  TM=9.552E-01  e=2.935E-05  Xanthomonas campestris pv. campestris

Solvent-accessible surface area (backbone atoms only — not comparable to full-atom values): 5769 Å² total; per-residue (Å²): 137,80,81,81,65,63,39,29,77,31,54,68,58,55,52,53,51,47,36,30,76,76,70,70,69,58,63,81,101,60,85,82,92,84,69,95,68,75,24,91,37,33,77,46,48,36,46,53,55,98,92,37,80,51,83,84,82,70,89,77,64,36,75,51,61,36,68,67,50,49,53,30,68,32,83,76,80,5,59,53,42,49,50,54,52,51,58,53,59,75,72,108

Radius of gyration: 17.71 Å; Cα contacts (8 Å, |Δi|>4): 101; chains: 1; bounding box: 33×33×55 Å

Foldseek 3Di:
DDPPFLWAQCQVVVVVVCCCPPNPVDCPPHDDDDDRPDRVQWPFTWGDDPNDTDDGPDDDRRPHGDPLCCQQVPPPRHVVNVVVVVVVVVVD